Protein AF-0000000082580435 (afdb_homodimer)

Secondary structure (DSSP, 8-state):
-PEEEEEEEEEE-TTS-EEEEEEETTS-EEEEEE-HHHHHHHHHHHHHHHHHTTGGGG-------------/-PEEEEEEEEEE-TTS-EEEEEEETTS-EEEEEE-HHHHHHHHHHHHHHHHHTTGGGG-------------

Solvent-accessible surface area (backbone atoms only — not comparable to full-atom values): 8337 Å² total; per-residue (Å²): 132,68,39,44,54,63,44,78,48,64,44,80,39,96,85,72,33,29,37,35,36,40,22,29,72,85,70,52,72,43,40,29,34,34,42,68,69,50,51,51,50,50,43,51,44,50,49,38,52,74,72,20,84,60,55,84,70,61,77,56,78,75,64,75,72,73,70,73,75,75,130,130,67,38,44,55,63,44,78,47,62,43,79,38,94,84,71,32,30,38,37,36,39,23,29,75,84,68,51,74,43,42,30,35,34,42,68,70,52,50,51,50,49,42,52,44,52,49,39,54,75,71,20,82,59,54,80,69,60,75,54,78,74,63,76,72,73,72,76,73,76,130

Radius of gyration: 20.35 Å; Cα contacts (8 Å, |Δi|>4): 204; chains: 2; bounding box: 32×67×76 Å

Structure (mmCIF, N/CA/C/O backbone):
data_AF-0000000082580435-model_v1
#
loop_
_entity.id
_entity.type
_entity.pdbx_description
1 polymer 'DUF1292 domain-containing protein'
#
loop_
_atom_site.group_PDB
_atom_site.id
_atom_site.type_symbol
_atom_site.label_atom_id
_atom_site.label_alt_id
_atom_site.label_comp_id
_atom_site.label_asym_id
_atom_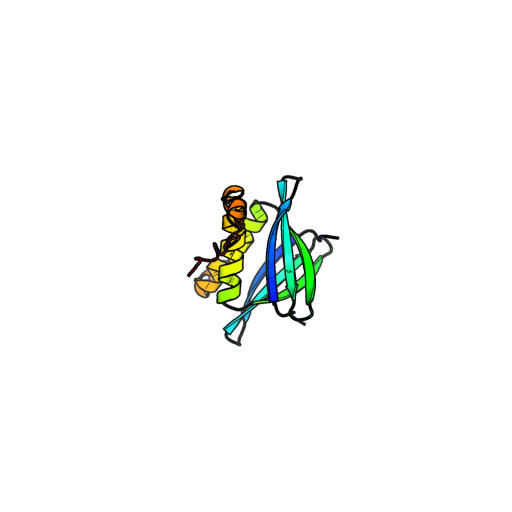site.label_entity_id
_atom_site.label_seq_id
_atom_site.pdbx_PDB_ins_code
_atom_site.Cartn_x
_atom_site.Cartn_y
_atom_site.Cartn_z
_atom_site.occupancy
_atom_site.B_iso_or_equiv
_atom_site.auth_seq_id
_atom_site.auth_comp_id
_atom_site.auth_asym_id
_atom_site.auth_atom_id
_atom_site.pdbx_PDB_model_num
ATOM 1 N N . MET A 1 1 ? -16.656 7.355 4.379 1 80.19 1 MET A N 1
ATOM 2 C CA . MET A 1 1 ? -15.828 7.465 5.578 1 80.19 1 MET A CA 1
ATOM 3 C C . MET A 1 1 ? -14.625 6.527 5.496 1 80.19 1 MET A C 1
ATOM 5 O O . MET A 1 1 ? -14.703 5.465 4.871 1 80.19 1 MET A O 1
ATOM 9 N N . ALA A 1 2 ? -13.359 6.914 5.895 1 90.44 2 ALA A N 1
ATOM 10 C CA . ALA A 1 2 ? -12.141 6.109 5.828 1 90.44 2 ALA A CA 1
ATOM 11 C C . ALA A 1 2 ? -12.172 4.98 6.855 1 90.44 2 ALA A C 1
ATOM 13 O O . ALA A 1 2 ? -12.648 5.168 7.98 1 90.44 2 ALA A O 1
ATOM 14 N N . ARG A 1 3 ? -11.867 3.834 6.398 1 94.31 3 ARG A N 1
ATOM 15 C CA . ARG A 1 3 ? -11.719 2.701 7.305 1 94.31 3 ARG A CA 1
ATOM 16 C C . ARG A 1 3 ? -10.32 2.668 7.914 1 94.31 3 ARG A C 1
ATOM 18 O O . ARG A 1 3 ? -9.359 3.145 7.305 1 94.31 3 ARG A O 1
ATOM 25 N N . THR A 1 4 ? -10.281 2.111 9.141 1 96.06 4 THR A N 1
ATOM 26 C CA . THR A 1 4 ? -8.984 1.989 9.797 1 96.06 4 THR A CA 1
ATOM 27 C C . THR A 1 4 ? -8.273 0.712 9.359 1 96.06 4 THR A C 1
ATOM 29 O O . THR A 1 4 ? -8.836 -0.383 9.461 1 96.06 4 THR A O 1
ATOM 32 N N . LEU A 1 5 ? -7.117 0.902 8.766 1 96.44 5 LEU A N 1
ATOM 33 C CA . LEU A 1 5 ? -6.34 -0.264 8.359 1 96.44 5 LEU A CA 1
ATOM 34 C C . LEU A 1 5 ? -5.824 -1.021 9.578 1 96.44 5 LEU A C 1
ATOM 36 O O . LEU A 1 5 ? -5.023 -0.492 10.352 1 96.44 5 LEU A O 1
ATOM 40 N N . ALA A 1 6 ? -6.312 -2.129 9.82 1 95.31 6 ALA A N 1
ATOM 41 C CA . ALA A 1 6 ? -5.891 -2.951 10.953 1 95.31 6 ALA A CA 1
ATOM 42 C C . ALA A 1 6 ? -4.703 -3.834 10.578 1 95.31 6 ALA A C 1
ATOM 44 O O . ALA A 1 6 ? -3.732 -3.93 11.328 1 95.31 6 ALA A O 1
ATOM 45 N N . GLN A 1 7 ? -4.863 -4.484 9.406 1 95.5 7 GLN A N 1
ATOM 46 C CA . GLN A 1 7 ? -3.822 -5.391 8.93 1 95.5 7 GLN A CA 1
ATOM 47 C C . GLN A 1 7 ? -3.666 -5.297 7.41 1 95.5 7 GLN A C 1
ATOM 49 O O . GLN A 1 7 ? -4.641 -5.059 6.695 1 95.5 7 GLN A O 1
ATOM 54 N N . PHE A 1 8 ? -2.451 -5.445 6.926 1 95.5 8 PHE A N 1
ATOM 55 C CA . PHE A 1 8 ? -2.15 -5.465 5.5 1 95.5 8 PHE A CA 1
ATOM 56 C C . PHE A 1 8 ? -1.302 -6.68 5.145 1 95.5 8 PHE A C 1
ATOM 58 O O . PHE A 1 8 ? -0.362 -7.023 5.867 1 95.5 8 PHE A O 1
ATOM 65 N N . SER A 1 9 ? -1.629 -7.371 4.133 1 95.25 9 SER A N 1
ATOM 66 C CA . SER A 1 9 ? -0.841 -8.461 3.564 1 95.25 9 SER A CA 1
ATOM 67 C C . SER A 1 9 ? -0.899 -8.453 2.041 1 95.25 9 SER A C 1
ATOM 69 O O . SER A 1 9 ? -1.821 -7.879 1.453 1 95.25 9 SER A O 1
ATOM 71 N N . ILE A 1 10 ? 0.175 -8.977 1.486 1 96.5 10 ILE A N 1
ATOM 72 C CA . ILE A 1 10 ? 0.245 -9.031 0.03 1 96.5 10 ILE A CA 1
ATOM 73 C C . ILE A 1 10 ? 0.796 -10.391 -0.405 1 96.5 10 ILE A C 1
ATOM 75 O O . ILE A 1 10 ? 1.717 -10.922 0.219 1 96.5 10 ILE A O 1
ATOM 79 N N . THR A 1 11 ? 0.143 -10.961 -1.377 1 94.5 11 THR A N 1
ATOM 80 C CA . THR A 1 11 ? 0.58 -12.242 -1.922 1 94.5 11 THR A CA 1
ATOM 81 C C . THR A 1 11 ? 0.638 -12.188 -3.445 1 94.5 11 THR A C 1
ATOM 83 O O . THR A 1 11 ? -0.212 -11.562 -4.082 1 94.5 11 THR A O 1
ATOM 86 N N . PRO A 1 12 ? 1.715 -12.805 -3.961 1 92.88 12 PRO A N 1
ATOM 87 C CA . PRO A 1 12 ? 1.773 -12.883 -5.422 1 92.88 12 PRO A CA 1
ATOM 88 C C . PRO A 1 12 ? 0.662 -13.742 -6.016 1 92.88 12 PRO A C 1
ATOM 90 O O . PRO A 1 12 ? 0.322 -14.789 -5.453 1 92.88 12 PRO A O 1
ATOM 93 N N . ASP A 1 13 ? 0.118 -13.25 -7.008 1 88.88 13 ASP A N 1
ATOM 94 C CA . ASP A 1 13 ? -0.917 -14.023 -7.691 1 88.88 13 ASP A CA 1
ATOM 95 C C . ASP A 1 13 ? -0.314 -14.906 -8.781 1 88.88 13 ASP A C 1
ATOM 97 O O . ASP A 1 13 ? 0.808 -14.664 -9.234 1 88.88 13 ASP A O 1
ATOM 101 N N . SER A 1 14 ? -1.119 -15.883 -9.195 1 85.44 14 SER A N 1
ATOM 102 C CA . SER A 1 14 ? -0.663 -16.844 -10.188 1 85.44 14 SER A CA 1
ATOM 103 C C . SER A 1 14 ? -0.58 -16.219 -11.57 1 85.44 14 SER A C 1
ATOM 105 O O . SER A 1 14 ? 0.061 -16.781 -12.469 1 85.44 14 SER A O 1
ATOM 107 N N . AS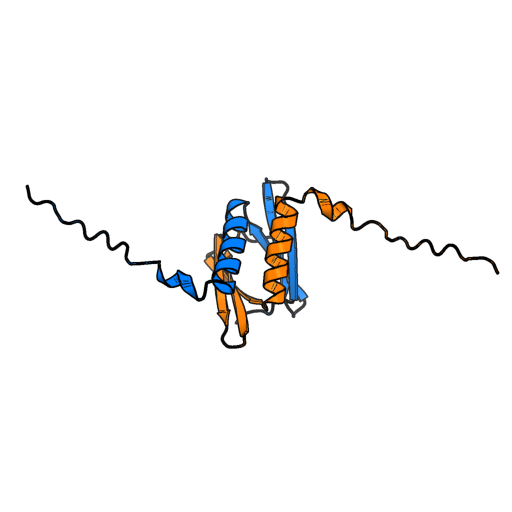P A 1 15 ? -1.146 -15.18 -11.773 1 88.75 15 ASP A N 1
ATOM 108 C CA . ASP A 1 15 ? -1.23 -14.531 -13.078 1 88.75 15 ASP A CA 1
ATOM 109 C C . ASP A 1 15 ? -0.12 -13.492 -13.25 1 88.75 15 ASP A C 1
ATOM 111 O O . ASP A 1 15 ? -0.012 -12.859 -14.297 1 88.75 15 ASP A O 1
ATOM 115 N N . GLY A 1 16 ? 0.842 -13.406 -12.312 1 89.38 16 GLY A N 1
ATOM 116 C CA . GLY A 1 16 ? 1.904 -12.414 -12.367 1 89.38 16 GLY A CA 1
ATOM 117 C C . GLY A 1 16 ? 1.532 -11.109 -11.695 1 89.38 16 GLY A C 1
ATOM 118 O O . GLY A 1 16 ? 2.242 -10.109 -11.828 1 89.38 16 GLY A O 1
ATOM 119 N N . ASP A 1 17 ? 0.377 -11.133 -11.148 1 94.56 17 ASP A N 1
ATOM 120 C CA . ASP A 1 17 ? -0.089 -9.984 -10.375 1 94.56 17 ASP A CA 1
ATOM 121 C C . ASP A 1 17 ? 0.062 -10.242 -8.875 1 94.56 17 ASP A C 1
ATOM 123 O O . ASP A 1 17 ? 0.613 -11.266 -8.469 1 94.56 17 ASP A O 1
ATOM 127 N N . TYR A 1 18 ? -0.298 -9.234 -8.102 1 95.19 18 TYR A N 1
ATOM 128 C CA . TYR A 1 18 ? -0.226 -9.336 -6.652 1 95.19 18 TYR A CA 1
ATOM 129 C C . TYR A 1 18 ? -1.575 -9.016 -6.016 1 95.19 18 TYR A C 1
ATOM 131 O O . TYR A 1 18 ? -2.289 -8.125 -6.473 1 95.19 18 TYR A O 1
ATOM 139 N N . THR A 1 19 ? -1.941 -9.797 -5.074 1 96.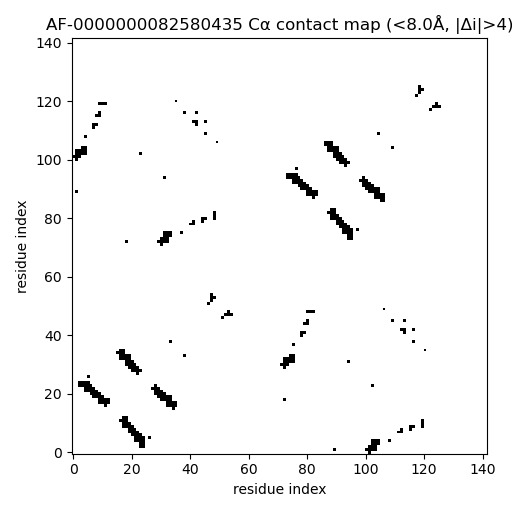44 19 THR A N 1
ATOM 140 C CA . THR A 1 19 ? -3.182 -9.578 -4.34 1 96.44 19 THR A CA 1
ATOM 141 C C . THR A 1 19 ? -2.904 -8.906 -2.996 1 96.44 19 THR A C 1
ATOM 143 O O . THR A 1 19 ? -2.223 -9.477 -2.143 1 96.44 19 THR A O 1
ATOM 146 N N . LEU A 1 20 ? -3.412 -7.699 -2.854 1 97.12 20 LEU A N 1
ATOM 147 C CA . LEU A 1 20 ? -3.295 -6.969 -1.598 1 97.12 20 LEU A CA 1
ATOM 148 C C . LEU A 1 20 ? -4.465 -7.285 -0.674 1 97.12 20 LEU A C 1
ATOM 150 O O . LEU A 1 20 ? -5.625 -7.199 -1.084 1 97.12 20 LEU A O 1
ATOM 154 N N . HIS A 1 21 ? -4.203 -7.648 0.524 1 97 21 HIS A N 1
ATOM 155 C CA . HIS A 1 21 ? -5.207 -7.902 1.548 1 97 21 HIS A CA 1
ATOM 156 C C . HIS A 1 21 ? -5.191 -6.816 2.619 1 97 21 HIS A C 1
ATOM 158 O O . HIS A 1 21 ? -4.23 -6.715 3.387 1 97 21 HIS A O 1
ATOM 164 N N . LEU A 1 22 ? -6.199 -6.07 2.572 1 96.81 22 LEU A N 1
ATOM 165 C CA . LEU A 1 22 ? -6.344 -5.031 3.584 1 96.81 22 LEU A CA 1
ATOM 166 C C . LEU A 1 22 ? -7.461 -5.375 4.562 1 96.81 22 LEU A C 1
ATOM 168 O O . LEU A 1 22 ? -8.602 -5.602 4.156 1 96.81 22 LEU A O 1
ATOM 172 N N . GLU A 1 23 ? -7.094 -5.504 5.797 1 96.75 23 GLU A N 1
ATOM 173 C CA . GLU A 1 23 ? -8.102 -5.746 6.824 1 96.75 23 GLU A CA 1
ATOM 174 C C . GLU A 1 23 ? -8.367 -4.484 7.645 1 96.75 23 GLU A C 1
ATOM 176 O O . GLU A 1 23 ? -7.43 -3.82 8.086 1 96.75 23 GLU A O 1
ATOM 181 N N . ASP A 1 24 ? -9.625 -4.176 7.812 1 96.31 24 ASP A N 1
ATOM 182 C CA . ASP A 1 24 ? -9.984 -3.004 8.602 1 96.31 24 ASP A CA 1
ATOM 183 C C . ASP A 1 24 ? -10.195 -3.371 10.07 1 96.31 24 ASP A C 1
ATOM 185 O O . ASP A 1 24 ? -10.164 -4.551 10.43 1 96.31 24 ASP A O 1
ATOM 189 N N . ASP A 1 25 ? -10.383 -2.336 10.867 1 94.44 25 ASP A N 1
ATOM 190 C CA . ASP A 1 25 ? -10.523 -2.527 12.305 1 94.44 25 ASP A CA 1
ATOM 191 C C . ASP A 1 25 ? -11.82 -3.26 12.641 1 94.44 25 ASP A C 1
ATOM 193 O O . ASP A 1 25 ? -11.969 -3.791 13.742 1 94.44 25 ASP A O 1
ATOM 197 N N . ASP A 1 26 ? -12.758 -3.404 11.578 1 94.88 26 ASP A N 1
ATOM 198 C CA . ASP A 1 26 ? -14.023 -4.113 11.75 1 94.88 26 ASP A CA 1
ATOM 199 C C . ASP A 1 26 ? -13.859 -5.605 11.469 1 94.88 26 ASP A C 1
ATOM 201 O O . ASP A 1 26 ? -14.727 -6.406 11.812 1 94.88 26 ASP A O 1
ATOM 205 N N . GLY A 1 27 ? -12.727 -5.969 11.008 1 94.44 27 GLY A N 1
ATOM 206 C CA . GLY A 1 27 ? -12.438 -7.355 10.672 1 94.44 27 GLY A CA 1
ATOM 207 C C . GLY A 1 27 ? -12.812 -7.715 9.25 1 94.44 27 GLY A C 1
ATOM 208 O O . GLY A 1 27 ? -12.898 -8.898 8.906 1 94.44 27 GLY A O 1
ATOM 209 N N . GLU A 1 28 ? -13.219 -6.707 8.562 1 94.81 28 GLU A N 1
ATOM 210 C CA . GLU A 1 28 ? -13.523 -6.93 7.148 1 94.81 28 GLU A CA 1
ATOM 211 C C . GLU A 1 28 ? -12.258 -6.938 6.305 1 94.81 28 GLU A C 1
ATOM 213 O O . GLU A 1 28 ? -11.391 -6.074 6.469 1 94.81 28 GLU A O 1
ATOM 218 N N . THR A 1 29 ? -12.016 -7.918 5.551 1 95.94 29 THR A N 1
ATOM 219 C CA . THR A 1 29 ? -10.836 -8.062 4.703 1 95.94 29 THR A CA 1
ATOM 220 C C . THR A 1 29 ? -11.164 -7.707 3.256 1 95.94 29 THR A C 1
ATOM 222 O O . THR A 1 29 ? -12.086 -8.273 2.666 1 95.94 29 THR A O 1
ATOM 225 N N . LEU A 1 30 ? -10.422 -6.738 2.74 1 94.88 30 LEU A N 1
ATOM 226 C CA . LEU A 1 30 ? -10.57 -6.336 1.346 1 94.88 30 LEU A CA 1
ATOM 227 C C . LEU A 1 30 ? -9.391 -6.812 0.511 1 94.88 30 LEU A C 1
ATOM 229 O O . LEU A 1 30 ? -8.242 -6.758 0.963 1 94.88 30 LEU A O 1
ATOM 233 N N . GLU A 1 31 ? -9.711 -7.25 -0.642 1 96.62 31 GLU A N 1
ATOM 234 C CA . GLU A 1 31 ? -8.672 -7.754 -1.538 1 96.62 31 GLU A CA 1
ATOM 235 C C . GLU A 1 31 ? -8.586 -6.914 -2.811 1 96.62 31 GLU A C 1
ATOM 237 O O . GLU A 1 31 ? -9.609 -6.613 -3.432 1 96.62 31 GLU A O 1
ATOM 242 N N . PHE A 1 32 ? -7.383 -6.52 -3.17 1 96 32 PHE A N 1
ATOM 243 C CA . PHE A 1 32 ? -7.121 -5.762 -4.391 1 96 32 PHE A CA 1
ATOM 244 C C . PHE A 1 32 ? -6.039 -6.434 -5.223 1 96 32 PHE A C 1
ATOM 246 O O . PHE A 1 32 ? -5.051 -6.934 -4.676 1 96 32 PHE A O 1
ATOM 253 N N . THR A 1 33 ? -6.277 -6.527 -6.445 1 97.06 33 THR A N 1
ATOM 254 C CA . THR A 1 33 ? -5.25 -7.023 -7.355 1 97.06 33 THR A CA 1
ATOM 255 C C . THR A 1 33 ? -4.438 -5.867 -7.934 1 97.06 33 THR A C 1
ATOM 257 O O . THR A 1 33 ? -5 -4.875 -8.398 1 97.06 33 THR A O 1
ATOM 260 N N . ALA A 1 34 ? -3.189 -5.973 -7.832 1 95.75 34 ALA A N 1
ATOM 261 C CA . ALA A 1 34 ? -2.279 -4.949 -8.336 1 95.75 34 ALA A CA 1
ATOM 262 C C . ALA A 1 34 ? -1.135 -5.578 -9.133 1 95.75 34 ALA A C 1
ATOM 264 O O . ALA A 1 34 ? -0.708 -6.695 -8.828 1 95.75 34 ALA A O 1
ATOM 265 N N . SER A 1 35 ? -0.688 -4.91 -10.125 1 94.69 35 SER A N 1
ATOM 266 C CA . SER A 1 35 ? 0.465 -5.363 -10.898 1 94.69 35 SER A CA 1
ATOM 267 C C . SER A 1 35 ? 1.771 -4.895 -10.266 1 94.69 35 SER A C 1
ATOM 269 O O . SER A 1 35 ? 1.761 -4.086 -9.336 1 94.69 35 SER A O 1
ATOM 271 N N . PHE A 1 36 ? 2.891 -5.387 -10.836 1 93.06 36 PHE A N 1
ATOM 272 C CA . PHE A 1 36 ? 4.215 -5.027 -10.344 1 93.06 36 PHE A CA 1
ATOM 273 C C . PHE A 1 36 ? 4.422 -3.518 -10.398 1 93.06 36 PHE A C 1
ATOM 275 O O . PHE A 1 36 ? 4.945 -2.922 -9.453 1 93.06 36 PHE A O 1
ATOM 282 N N . GLU A 1 37 ? 3.947 -2.941 -11.492 1 93.81 37 GLU A N 1
ATOM 283 C CA . GLU A 1 37 ? 4.094 -1.501 -11.68 1 93.81 37 GLU A CA 1
ATOM 284 C C . GLU A 1 37 ? 3.285 -0.725 -10.648 1 93.81 37 GLU A C 1
ATOM 286 O O . GLU A 1 37 ? 3.725 0.319 -10.156 1 93.81 37 GLU A O 1
ATOM 291 N N . GLN A 1 38 ? 2.09 -1.321 -10.336 1 95.81 38 GLN A N 1
ATOM 292 C CA . GLN A 1 38 ? 1.214 -0.665 -9.367 1 95.81 38 GLN A CA 1
ATOM 293 C C . GLN A 1 38 ? 1.814 -0.705 -7.969 1 95.81 38 GLN A C 1
ATOM 295 O O . GLN A 1 38 ? 1.692 0.257 -7.207 1 95.81 38 GLN A O 1
ATOM 300 N N . LEU A 1 39 ? 2.453 -1.766 -7.609 1 95.75 39 LEU A N 1
ATOM 301 C CA . LEU A 1 39 ? 3.133 -1.899 -6.324 1 95.75 39 LEU A CA 1
ATOM 302 C C . LEU A 1 39 ? 4.23 -0.849 -6.18 1 95.75 39 LEU A C 1
ATOM 304 O O . LEU A 1 39 ? 4.367 -0.233 -5.117 1 95.75 39 LEU A O 1
ATOM 308 N N . ASP A 1 40 ? 4.977 -0.683 -7.289 1 94.06 40 ASP A N 1
ATOM 309 C CA . ASP A 1 40 ? 6.02 0.339 -7.32 1 94.06 40 ASP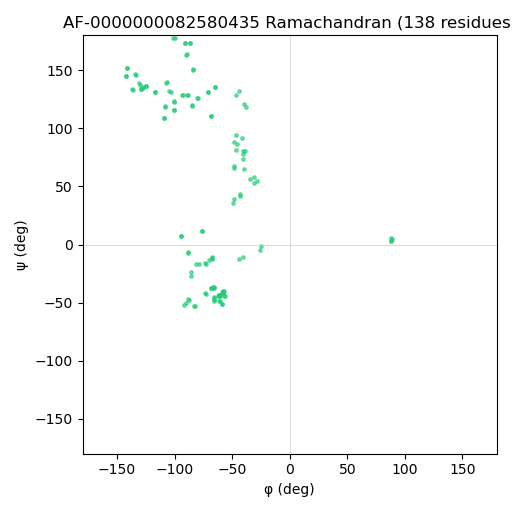 A CA 1
ATOM 310 C C . ASP A 1 40 ? 5.438 1.724 -7.039 1 94.06 40 ASP A C 1
ATOM 312 O O . ASP A 1 40 ? 6.023 2.508 -6.289 1 94.06 40 ASP A O 1
ATOM 316 N N . LEU A 1 41 ? 4.27 1.975 -7.602 1 92.75 41 LEU A N 1
ATOM 317 C CA . LEU A 1 41 ? 3.592 3.254 -7.434 1 92.75 41 LEU A CA 1
ATOM 318 C C . LEU A 1 41 ? 3.156 3.451 -5.984 1 92.75 41 LEU A C 1
ATOM 320 O O . LEU A 1 41 ? 3.242 4.559 -5.449 1 92.75 41 LEU A O 1
ATOM 324 N N . ILE A 1 42 ? 2.727 2.377 -5.332 1 95.94 42 ILE A N 1
ATOM 325 C CA . ILE A 1 42 ? 2.297 2.438 -3.939 1 95.94 42 ILE A CA 1
ATOM 326 C C . ILE A 1 42 ? 3.486 2.783 -3.047 1 95.94 42 ILE A C 1
ATOM 328 O O . ILE A 1 42 ? 3.404 3.691 -2.215 1 95.94 42 ILE A O 1
ATOM 332 N N . VAL A 1 43 ? 4.559 2.115 -3.232 1 94.88 43 VAL A N 1
ATOM 333 C CA . VAL A 1 43 ? 5.773 2.342 -2.457 1 94.88 43 VAL A CA 1
ATOM 334 C C . VAL A 1 43 ? 6.234 3.787 -2.631 1 94.88 43 VAL A C 1
ATOM 336 O O . VAL A 1 43 ? 6.535 4.473 -1.651 1 94.88 43 VAL A O 1
ATOM 339 N N . GLU A 1 44 ? 6.332 4.191 -3.91 1 93.94 44 GLU A N 1
ATOM 340 C CA . GLU A 1 44 ? 6.762 5.555 -4.211 1 93.94 44 GLU A CA 1
ATOM 341 C C . GLU A 1 44 ? 5.852 6.582 -3.543 1 93.94 44 GLU A C 1
ATOM 343 O O . GLU A 1 44 ? 6.332 7.543 -2.939 1 93.94 44 GLU A O 1
ATOM 348 N N . ALA A 1 45 ? 4.527 6.375 -3.617 1 93.19 45 ALA A N 1
ATOM 349 C CA . ALA A 1 45 ? 3.545 7.289 -3.041 1 93.19 45 ALA A CA 1
ATOM 350 C C . ALA A 1 45 ? 3.723 7.402 -1.529 1 93.19 45 ALA A C 1
ATOM 352 O O . ALA A 1 45 ? 3.664 8.5 -0.972 1 93.19 45 ALA A O 1
ATOM 353 N N . ILE A 1 46 ? 3.93 6.262 -0.878 1 94.94 46 ILE A N 1
ATOM 354 C CA . ILE A 1 46 ? 4.105 6.23 0.57 1 94.94 46 ILE A CA 1
ATOM 355 C C . ILE A 1 46 ? 5.398 6.949 0.949 1 94.94 46 ILE A C 1
ATOM 357 O O . ILE A 1 46 ? 5.41 7.773 1.868 1 94.94 46 ILE A O 1
ATOM 361 N N . GLU A 1 47 ? 6.434 6.672 0.254 1 92.75 47 GLU A N 1
ATOM 362 C CA . GLU A 1 47 ? 7.727 7.289 0.52 1 92.75 47 GLU A CA 1
ATOM 363 C C . GLU A 1 47 ? 7.664 8.805 0.333 1 92.75 47 GLU A C 1
ATOM 365 O O . GLU A 1 47 ? 8.258 9.555 1.107 1 92.75 47 GLU A O 1
ATOM 370 N N . ASP A 1 48 ? 7.016 9.219 -0.768 1 91.38 48 ASP A N 1
ATOM 371 C CA . ASP A 1 48 ? 6.871 10.641 -1.058 1 91.38 48 ASP A CA 1
ATOM 372 C C . ASP A 1 48 ? 6.164 11.367 0.083 1 91.38 48 ASP A C 1
ATOM 374 O O . ASP A 1 48 ? 6.547 12.477 0.451 1 91.38 48 ASP A O 1
ATOM 378 N N . VAL A 1 49 ? 5.184 10.766 0.584 1 88.62 49 VAL A N 1
ATOM 379 C CA . VAL A 1 49 ? 4.379 11.383 1.632 1 88.62 49 VAL A CA 1
ATOM 380 C C . VAL A 1 49 ? 5.16 11.398 2.943 1 88.62 49 VAL A C 1
ATOM 382 O O . VAL A 1 49 ? 5.047 12.344 3.73 1 88.62 49 VAL A O 1
ATOM 385 N N . ILE A 1 50 ? 5.816 10.273 3.207 1 84.56 50 ILE A N 1
ATOM 386 C CA . ILE A 1 50 ? 6.621 10.188 4.422 1 84.56 50 ILE A CA 1
ATOM 387 C C . ILE A 1 50 ? 7.723 11.25 4.387 1 84.56 50 ILE A C 1
ATOM 389 O O . ILE A 1 50 ? 8.016 11.883 5.406 1 84.56 50 ILE A O 1
ATOM 393 N N . GLU A 1 51 ? 8.398 11.242 3.189 1 77.88 51 GLU A N 1
ATOM 394 C CA . GLU A 1 51 ? 9.492 12.195 3.025 1 77.88 51 GLU A CA 1
ATOM 395 C C . GLU A 1 51 ? 8.969 13.57 2.621 1 77.88 51 GLU A C 1
ATOM 397 O O . GLU A 1 51 ? 9.633 14.586 2.846 1 77.88 51 GLU A O 1
ATOM 402 N N . GLY A 1 52 ? 8.125 13.336 1.439 1 67.69 52 GLY A N 1
ATOM 403 C CA . GLY A 1 52 ? 7.75 14.484 0.636 1 67.69 52 GLY A CA 1
ATOM 404 C C . GLY A 1 52 ? 6.648 15.32 1.266 1 67.69 52 GLY A C 1
ATOM 405 O O . GLY A 1 52 ? 6.156 16.266 0.655 1 67.69 52 GLY A O 1
ATOM 406 N N . ASP A 1 53 ? 6.168 15.312 2.35 1 55.78 53 ASP A N 1
ATOM 407 C CA . ASP A 1 53 ? 5.398 16.547 2.354 1 55.78 53 ASP A CA 1
ATOM 408 C C . ASP A 1 53 ? 5.973 17.562 1.361 1 55.78 53 ASP A C 1
ATOM 410 O O . ASP A 1 53 ? 5.363 18.594 1.1 1 55.78 53 ASP A O 1
ATOM 414 N N . GLU A 1 54 ? 7.133 17.109 0.681 1 47.22 54 GLU A N 1
ATOM 415 C CA . GLU A 1 54 ? 7.723 18.219 -0.066 1 47.22 54 GLU A CA 1
ATOM 416 C C . GLU A 1 54 ? 7.184 18.266 -1.493 1 47.22 54 GLU A C 1
ATOM 418 O O . GLU A 1 54 ? 6.984 19.344 -2.047 1 47.22 54 GLU A O 1
ATOM 423 N N . GLU A 1 55 ? 7.227 17.078 -2.338 1 48.81 55 GLU A N 1
ATOM 424 C CA . GLU A 1 55 ? 7.254 17.281 -3.781 1 48.81 55 GLU A CA 1
ATOM 425 C C . GLU A 1 55 ? 5.844 17.422 -4.348 1 48.81 55 GLU A C 1
ATOM 427 O O . GLU A 1 55 ? 5.668 17.609 -5.551 1 48.81 55 GLU A O 1
ATOM 432 N N . ASP A 1 56 ? 4.773 16.984 -3.836 1 45.91 56 ASP A N 1
ATOM 433 C CA . ASP A 1 56 ? 3.58 17.203 -4.648 1 45.91 56 ASP A CA 1
ATOM 434 C C . ASP A 1 56 ? 3.602 18.594 -5.289 1 45.91 56 ASP A C 1
ATOM 436 O O . ASP A 1 56 ? 2.701 18.938 -6.055 1 45.91 56 ASP A O 1
ATOM 440 N N . ALA A 1 57 ? 4.555 19.484 -4.867 1 36.78 57 ALA A N 1
ATOM 441 C CA . ALA A 1 57 ? 4.457 20.797 -5.504 1 36.78 57 ALA A CA 1
ATOM 442 C C . ALA A 1 57 ? 4.863 20.719 -6.973 1 36.78 57 ALA A C 1
ATOM 444 O O . ALA A 1 57 ? 4.918 21.75 -7.66 1 36.78 57 ALA A O 1
ATOM 445 N N . LEU A 1 58 ? 5.516 19.531 -7.332 1 37.84 58 LEU A N 1
ATOM 446 C CA . LEU A 1 58 ? 6.062 19.75 -8.664 1 37.84 58 LEU A CA 1
ATOM 447 C C . LEU A 1 58 ? 4.992 19.547 -9.734 1 37.84 58 LEU A C 1
ATOM 449 O O . LEU A 1 58 ? 5.309 19.391 -10.914 1 37.84 58 LEU A O 1
ATOM 453 N N . ALA A 1 59 ? 3.91 18.922 -9.414 1 41.03 59 ALA A N 1
ATOM 454 C CA . ALA A 1 59 ? 3.018 18.828 -10.57 1 41.03 59 ALA A CA 1
ATOM 455 C C . ALA A 1 59 ? 2.855 20.188 -11.25 1 41.03 59 ALA A C 1
ATOM 457 O O . ALA A 1 59 ? 2.02 20.984 -10.852 1 41.03 59 ALA A O 1
ATOM 458 N N . GLY A 1 60 ? 3.902 20.906 -11.328 1 35.94 60 GLY A N 1
ATOM 459 C CA . GLY A 1 60 ? 3.828 22.141 -12.086 1 35.94 60 GLY A CA 1
ATOM 460 C C . GLY A 1 60 ? 3.164 21.969 -13.445 1 35.94 60 GLY A C 1
ATOM 461 O O . GLY A 1 60 ? 3.146 20.875 -14 1 35.94 60 GLY A O 1
ATOM 462 N N . ASP A 1 61 ? 2.189 22.812 -13.688 1 38.72 61 ASP A N 1
ATOM 463 C CA . ASP A 1 61 ? 1.484 23.234 -14.898 1 38.72 61 ASP A CA 1
ATOM 464 C C . ASP A 1 61 ? 2.389 23.125 -16.125 1 38.72 61 ASP A C 1
ATOM 466 O O . ASP A 1 61 ? 3.35 23.891 -16.2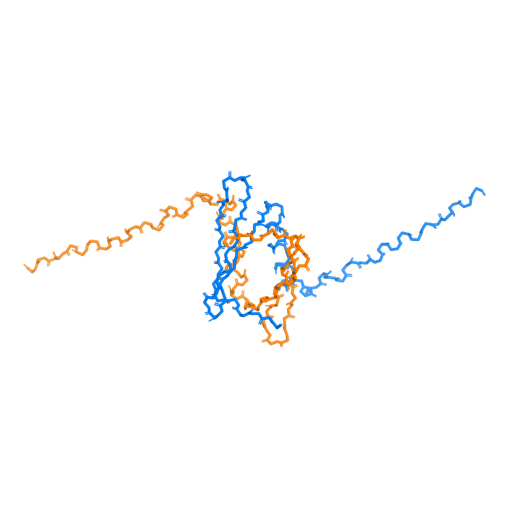66 1 38.72 61 ASP A O 1
ATOM 470 N N . ASP A 1 62 ? 2.938 21.859 -16.281 1 42.41 62 ASP A N 1
ATOM 471 C CA . ASP A 1 62 ? 3.488 21.891 -17.641 1 42.41 62 ASP A CA 1
ATOM 472 C C . ASP A 1 62 ? 2.516 22.562 -18.609 1 42.41 62 ASP A C 1
ATOM 474 O O . ASP A 1 62 ? 1.54 21.938 -19.047 1 42.41 62 ASP A O 1
ATOM 478 N N . ASP A 1 63 ? 1.874 23.734 -18.203 1 38.56 63 ASP A N 1
ATOM 479 C CA . ASP A 1 63 ? 1.242 24.469 -19.297 1 38.56 63 ASP A CA 1
ATOM 480 C C . ASP A 1 63 ? 2.203 24.641 -20.469 1 38.56 63 ASP A C 1
ATOM 482 O O . ASP A 1 63 ? 3.215 25.344 -20.344 1 38.56 63 ASP A O 1
ATOM 486 N N . ASP A 1 64 ? 2.553 23.547 -21.094 1 43.59 64 ASP A N 1
ATOM 487 C CA . ASP A 1 64 ? 3.096 23.703 -22.438 1 43.59 64 ASP A CA 1
ATOM 488 C C . ASP A 1 64 ? 2.424 24.875 -23.172 1 43.59 64 ASP A C 1
ATOM 490 O O . ASP A 1 64 ? 1.266 24.766 -23.578 1 43.59 64 ASP A O 1
ATOM 494 N N . ASP A 1 65 ? 2.459 26.172 -22.562 1 39.66 65 ASP A N 1
ATOM 495 C CA . ASP A 1 65 ? 2.09 27.266 -23.453 1 39.66 65 ASP A CA 1
ATOM 496 C C . ASP A 1 65 ? 2.834 27.172 -24.781 1 39.66 65 ASP A C 1
ATOM 498 O O . ASP A 1 65 ? 4.066 27.172 -24.812 1 39.66 65 ASP A O 1
ATOM 502 N N . ALA A 1 66 ? 2.395 26.5 -25.797 1 43.56 66 ALA A N 1
ATOM 503 C CA . ALA A 1 66 ? 2.705 26.422 -27.219 1 43.56 66 ALA A CA 1
ATOM 504 C C . ALA A 1 66 ? 2.963 27.797 -27.812 1 43.56 66 ALA A C 1
ATOM 506 O O . ALA A 1 66 ? 2.09 28.672 -27.781 1 43.56 66 ALA A O 1
ATOM 507 N N . GLU A 1 67 ? 4.098 28.406 -27.531 1 47.56 67 GLU A N 1
ATOM 508 C CA . GLU A 1 67 ? 4.43 29.562 -28.344 1 47.56 67 GLU A CA 1
ATOM 509 C C . GLU A 1 67 ? 4.203 29.281 -29.828 1 47.56 67 GLU A C 1
ATOM 511 O O . GLU A 1 67 ? 4.703 28.297 -30.359 1 47.56 67 GLU A O 1
ATOM 516 N N . PRO A 1 68 ? 2.977 29.484 -30.297 1 49.28 68 PRO A N 1
ATOM 517 C CA . PRO A 1 68 ? 2.779 29.469 -31.734 1 49.28 68 PRO A CA 1
ATOM 518 C C . PRO A 1 68 ? 3.914 30.141 -32.5 1 49.28 68 PRO A C 1
ATOM 520 O O . PRO A 1 68 ? 4.379 31.219 -32.094 1 49.28 68 PRO A O 1
ATOM 523 N N . GLU A 1 69 ? 5.004 29.422 -32.688 1 48.44 69 GLU A N 1
ATOM 524 C CA . GLU A 1 69 ? 6.012 29.953 -33.625 1 48.44 69 GLU A CA 1
ATOM 525 C C . GLU A 1 69 ? 5.363 30.562 -34.844 1 48.44 69 GLU A C 1
ATOM 527 O O . GLU A 1 69 ? 4.492 29.953 -35.469 1 48.44 69 GLU A O 1
ATOM 532 N N . ASP A 1 70 ? 4.855 31.797 -34.812 1 49.81 70 ASP A N 1
ATOM 533 C CA . ASP A 1 70 ? 4.559 32.469 -36.094 1 49.81 70 ASP A CA 1
ATOM 534 C C . ASP A 1 70 ? 5.637 32.188 -37.125 1 49.81 70 ASP A C 1
ATOM 536 O O . ASP A 1 70 ? 6.828 32.219 -36.812 1 49.81 70 ASP A O 1
ATOM 540 N N . ASP A 1 71 ? 5.262 31.578 -38.312 1 41.06 71 ASP A N 1
ATOM 541 C CA . ASP A 1 71 ? 6.004 31.766 -39.562 1 41.06 71 ASP A CA 1
ATOM 542 C C . ASP A 1 71 ? 6.297 33.25 -39.812 1 41.06 71 ASP A C 1
ATOM 544 O O . ASP A 1 71 ? 5.461 34.094 -39.531 1 41.06 71 ASP A O 1
ATOM 548 N N . MET B 1 1 ? -14.32 -11.625 -3.645 1 80.38 1 MET B N 1
ATOM 549 C CA . MET B 1 1 ? -13.594 -11.508 -4.906 1 80.38 1 MET B CA 1
ATOM 550 C C . MET B 1 1 ? -12.68 -10.289 -4.898 1 80.38 1 MET B C 1
ATOM 552 O O . MET B 1 1 ? -12.984 -9.281 -4.258 1 80.38 1 MET B O 1
ATOM 556 N N . ALA B 1 2 ? -11.375 -10.328 -5.375 1 90.62 2 ALA B N 1
ATOM 557 C CA . ALA B 1 2 ? -10.406 -9.234 -5.375 1 90.62 2 ALA B CA 1
ATOM 558 C C . ALA B 1 2 ? -10.789 -8.164 -6.395 1 90.62 2 ALA B C 1
ATOM 560 O O . ALA B 1 2 ? -11.25 -8.484 -7.492 1 90.62 2 ALA B O 1
ATOM 561 N N . ARG B 1 3 ? -10.781 -6.984 -5.949 1 94.38 3 ARG B N 1
ATOM 562 C CA . ARG B 1 3 ? -10.984 -5.863 -6.859 1 94.38 3 ARG B CA 1
ATOM 563 C C . ARG B 1 3 ? -9.672 -5.469 -7.535 1 94.38 3 ARG B C 1
ATOM 565 O O . ARG B 1 3 ? -8.594 -5.672 -6.977 1 94.38 3 ARG B O 1
ATOM 572 N N . THR B 1 4 ? -9.844 -4.938 -8.766 1 96.06 4 THR B N 1
ATOM 573 C CA . THR B 1 4 ? -8.648 -4.492 -9.484 1 96.06 4 THR B CA 1
ATOM 574 C C . THR B 1 4 ? -8.266 -3.076 -9.07 1 96.06 4 THR B C 1
ATOM 576 O O . THR B 1 4 ? -9.094 -2.16 -9.141 1 96.06 4 THR B O 1
ATOM 579 N N . LEU B 1 5 ? -7.074 -2.959 -8.539 1 96.38 5 LEU B N 1
ATOM 580 C CA . LEU B 1 5 ? -6.598 -1.632 -8.172 1 96.38 5 LEU B CA 1
ATOM 581 C C . LEU B 1 5 ? -6.352 -0.777 -9.406 1 96.38 5 LEU B C 1
ATOM 583 O O . LEU B 1 5 ? -5.48 -1.089 -10.219 1 96.38 5 LEU B O 1
ATOM 587 N N . ALA B 1 6 ? -7.117 0.186 -9.617 1 95.19 6 ALA B N 1
ATOM 588 C CA . ALA B 1 6 ? -6.977 1.08 -10.766 1 95.19 6 ALA B CA 1
ATOM 589 C C . ALA B 1 6 ? -6.039 2.24 -10.445 1 95.19 6 ALA B C 1
ATOM 591 O O . ALA B 1 6 ? -5.164 2.576 -11.242 1 95.19 6 ALA B O 1
ATOM 592 N N . GLN B 1 7 ? -6.293 2.832 -9.266 1 95.5 7 GLN B N 1
ATOM 593 C CA . GLN B 1 7 ? -5.5 3.977 -8.836 1 95.5 7 GLN B CA 1
ATOM 594 C C . GLN B 1 7 ? -5.242 3.936 -7.332 1 95.5 7 GLN B C 1
ATOM 596 O O . GLN B 1 7 ? -6.086 3.459 -6.57 1 95.5 7 GLN B O 1
ATOM 601 N N . PHE B 1 8 ? -4.078 4.395 -6.898 1 95.5 8 PHE B N 1
ATOM 602 C CA . PHE B 1 8 ? -3.719 4.504 -5.492 1 95.5 8 PHE B CA 1
ATOM 603 C C . PHE B 1 8 ? -3.191 5.898 -5.176 1 95.5 8 PHE B C 1
ATOM 605 O O . PHE B 1 8 ? -2.412 6.465 -5.945 1 95.5 8 PHE B O 1
ATOM 612 N N . SER B 1 9 ? -3.648 6.484 -4.129 1 95.25 9 SER B N 1
ATOM 613 C CA . SER B 1 9 ? -3.139 7.742 -3.598 1 95.25 9 SER B CA 1
ATOM 614 C C . SER B 1 9 ? -3.109 7.73 -2.074 1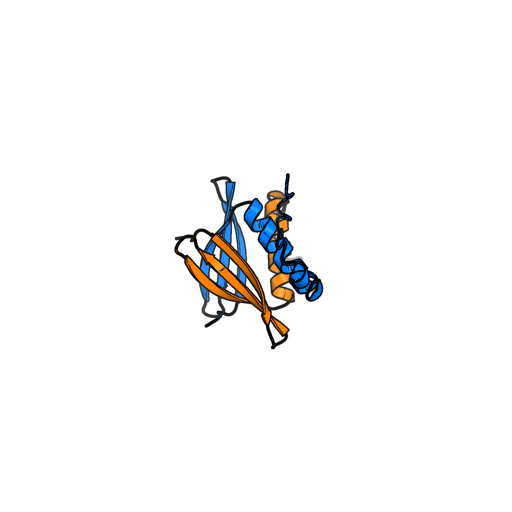 95.25 9 SER B C 1
ATOM 616 O O . SER B 1 9 ? -3.818 6.941 -1.441 1 95.25 9 SER B O 1
ATOM 618 N N . ILE B 1 10 ? -2.168 8.508 -1.569 1 96.5 10 ILE B N 1
ATOM 619 C CA . ILE B 1 10 ? -2.039 8.594 -0.119 1 96.5 10 ILE B CA 1
ATOM 620 C C . ILE B 1 10 ? -1.837 10.047 0.296 1 96.5 10 ILE B C 1
ATOM 622 O O . ILE B 1 10 ? -1.118 10.797 -0.371 1 96.5 10 ILE B O 1
ATOM 626 N N . THR B 1 11 ? -2.578 10.453 1.295 1 94.44 11 THR B N 1
ATOM 627 C CA . THR B 1 11 ? -2.459 11.805 1.827 1 94.44 11 THR B CA 1
ATOM 628 C C . THR B 1 11 ? -2.309 11.781 3.346 1 94.44 11 THR B C 1
ATOM 630 O O . THR B 1 11 ? -2.936 10.961 4.023 1 94.44 11 THR B O 1
ATOM 633 N N . PRO B 1 12 ? -1.379 12.641 3.809 1 93.19 12 PRO B N 1
ATOM 634 C CA . PRO B 1 12 ? -1.261 12.734 5.266 1 93.19 12 PRO B CA 1
ATOM 635 C C . PRO B 1 12 ? -2.521 13.297 5.926 1 93.19 12 PRO B C 1
ATOM 637 O O . PRO B 1 12 ? -3.143 14.219 5.395 1 93.19 12 PRO B O 1
ATOM 640 N N . ASP B 1 13 ? -2.879 12.68 6.934 1 88.88 13 ASP B N 1
ATOM 641 C CA . ASP B 1 13 ? -4.035 13.164 7.68 1 88.88 13 ASP B CA 1
ATOM 642 C C . ASP B 1 13 ? -3.615 14.172 8.75 1 88.88 13 ASP B C 1
ATOM 644 O O . ASP B 1 13 ? -2.443 14.227 9.133 1 88.88 13 ASP B O 1
ATOM 648 N N . SER B 1 14 ? -4.637 14.914 9.234 1 85.5 14 SER B N 1
ATOM 649 C CA . SER B 1 14 ? -4.387 15.961 10.211 1 85.5 14 SER B CA 1
ATOM 650 C C . SER B 1 14 ? -4.078 15.383 11.586 1 85.5 14 SER B C 1
ATOM 652 O O . SER B 1 14 ? -3.543 16.078 12.453 1 85.5 14 SER B O 1
ATOM 654 N N . ASP B 1 15 ? -4.348 14.234 11.805 1 88.69 15 ASP B N 1
ATOM 655 C CA . ASP B 1 15 ? -4.195 13.586 13.102 1 88.69 15 ASP B CA 1
ATOM 656 C C . ASP B 1 15 ? -2.852 12.867 13.203 1 88.69 15 ASP B C 1
ATOM 658 O O . ASP B 1 15 ? -2.533 12.281 14.242 1 88.69 15 ASP B O 1
ATOM 662 N N . GLY B 1 16 ? -1.953 13.023 12.234 1 89.38 16 GLY B N 1
ATOM 663 C CA . GLY B 1 16 ? -0.673 12.328 12.219 1 89.38 16 GLY B CA 1
ATOM 664 C C . GLY B 1 16 ? -0.737 10.969 11.555 1 89.38 16 GLY B C 1
ATOM 665 O O . GLY B 1 16 ? 0.204 10.18 11.656 1 89.38 16 GLY B O 1
ATOM 666 N N . ASP B 1 17 ? -1.898 10.703 11.078 1 94.75 17 ASP B N 1
ATOM 667 C CA . ASP B 1 17 ? -2.098 9.477 10.312 1 94.75 17 ASP B CA 1
ATOM 668 C C . ASP B 1 17 ? -2.086 9.75 8.812 1 94.75 17 ASP B C 1
ATOM 670 O O . ASP B 1 17 ? -1.826 10.883 8.383 1 94.75 17 ASP B O 1
ATOM 674 N N . TYR B 1 18 ? -2.213 8.688 8.039 1 95.31 18 TYR B N 1
ATOM 675 C CA . TYR B 1 18 ? -2.238 8.789 6.586 1 95.31 18 TYR B CA 1
ATOM 676 C C . TYR B 1 18 ? -3.492 8.141 6.016 1 95.31 18 TYR B C 1
ATOM 678 O O . TYR B 1 18 ? -3.924 7.09 6.492 1 95.31 18 TYR B O 1
ATOM 686 N N . THR B 1 19 ? -4.09 8.789 5.098 1 96.5 19 THR B N 1
ATOM 687 C CA . THR B 1 19 ? -5.266 8.258 4.422 1 96.5 19 THR B CA 1
ATOM 688 C C . THR B 1 19 ? -4.895 7.676 3.061 1 96.5 19 THR B C 1
ATOM 690 O O . THR B 1 19 ? -4.426 8.398 2.18 1 96.5 19 THR B O 1
ATOM 693 N N . LEU B 1 20 ? -5.078 6.383 2.932 1 97.06 20 LEU B N 1
ATOM 694 C CA . LEU B 1 20 ? -4.848 5.699 1.664 1 97.06 20 LEU B CA 1
ATOM 695 C C . LEU B 1 20 ? -6.105 5.703 0.805 1 97.06 20 LEU B C 1
ATOM 697 O O . LEU B 1 20 ? -7.184 5.332 1.275 1 97.06 20 LEU B O 1
ATOM 701 N N . HIS B 1 21 ? -6.008 6.117 -0.395 1 96.94 21 HIS B N 1
ATOM 702 C CA . HIS B 1 21 ? -7.098 6.105 -1.363 1 96.94 21 HIS B CA 1
ATOM 703 C C . HIS B 1 21 ? -6.863 5.055 -2.445 1 96.94 21 HIS B C 1
ATOM 705 O O . HIS B 1 21 ? -5.953 5.195 -3.266 1 96.94 21 HIS B O 1
ATOM 711 N N . LEU B 1 22 ? -7.641 4.074 -2.346 1 96.75 22 LEU B N 1
ATOM 712 C CA . LEU B 1 22 ? -7.566 3.023 -3.357 1 96.75 22 LEU B CA 1
ATOM 713 C C . LEU B 1 22 ? -8.781 3.068 -4.277 1 96.75 22 LEU B C 1
ATOM 715 O O . LEU B 1 22 ? -9.922 2.996 -3.812 1 96.75 22 LEU B O 1
ATOM 719 N N . GLU B 1 23 ? -8.531 3.295 -5.535 1 96.62 23 GLU B N 1
ATOM 720 C CA . GLU B 1 23 ? -9.617 3.264 -6.508 1 96.62 23 GLU B CA 1
ATOM 721 C C . GLU B 1 23 ? -9.594 1.973 -7.32 1 96.62 23 GLU B C 1
ATOM 723 O O . GLU B 1 23 ? -8.539 1.563 -7.816 1 96.62 23 GLU B O 1
ATOM 728 N N . ASP B 1 24 ? -10.734 1.332 -7.434 1 96.31 24 ASP B N 1
ATOM 729 C CA . ASP B 1 24 ? -10.828 0.097 -8.211 1 96.31 24 ASP B CA 1
ATOM 730 C C . ASP B 1 24 ? -11.203 0.386 -9.664 1 96.31 24 ASP B C 1
ATOM 732 O O . ASP B 1 24 ? -11.5 1.528 -10.016 1 96.31 24 ASP B O 1
ATOM 736 N N . ASP B 1 25 ? -11.164 -0.672 -10.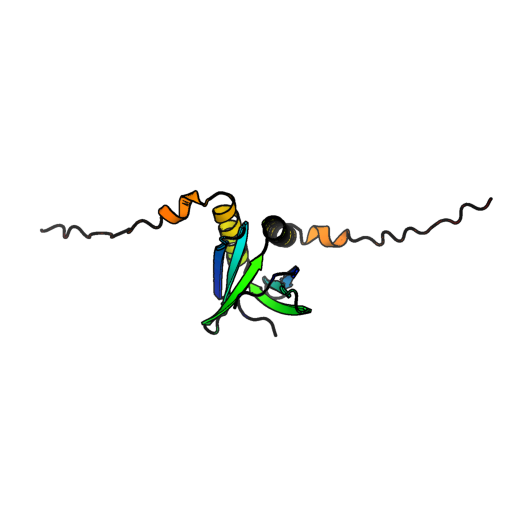445 1 94.31 25 ASP B N 1
ATOM 737 C CA . ASP B 1 25 ? -11.422 -0.542 -11.875 1 94.31 25 ASP B CA 1
ATOM 738 C C . ASP B 1 25 ? -12.883 -0.16 -12.133 1 94.31 25 ASP B C 1
ATOM 740 O O . ASP B 1 25 ? -13.227 0.301 -13.227 1 94.31 25 ASP B O 1
ATOM 744 N N . ASP B 1 26 ? -13.773 -0.248 -11.023 1 94.94 26 ASP B N 1
ATOM 745 C CA . ASP B 1 26 ? -15.18 0.117 -11.125 1 94.94 26 ASP B CA 1
ATOM 746 C C . ASP B 1 26 ? -15.391 1.604 -10.844 1 94.94 26 ASP B C 1
ATOM 748 O O . ASP B 1 26 ? -16.438 2.16 -11.148 1 94.94 26 ASP B O 1
ATOM 752 N N . GLY B 1 27 ? -14.352 2.254 -10.438 1 94.5 27 GLY B N 1
ATOM 753 C CA . GLY B 1 27 ? -14.406 3.67 -10.109 1 94.5 27 GLY B CA 1
ATOM 754 C C . GLY B 1 27 ? -14.789 3.934 -8.664 1 94.5 27 GLY B C 1
ATOM 755 O O . GLY B 1 27 ? -15.156 5.055 -8.312 1 94.5 27 GLY B O 1
ATOM 756 N N . GLU B 1 28 ? -14.891 2.855 -7.957 1 94.94 28 GLU B N 1
ATOM 757 C CA . GLU B 1 28 ? -15.164 3.004 -6.531 1 94.94 28 GLU B CA 1
ATOM 758 C C . GLU B 1 28 ? -13.898 3.344 -5.754 1 94.94 28 GLU B C 1
ATOM 760 O O . GLU B 1 28 ? -12.852 2.727 -5.961 1 94.94 28 GLU B O 1
ATOM 765 N N . THR B 1 29 ? -13.891 4.359 -5.016 1 95.81 29 THR B N 1
ATOM 766 C CA . THR B 1 29 ? -12.742 4.805 -4.227 1 95.81 29 THR B CA 1
ATOM 767 C C . THR B 1 29 ? -12.898 4.383 -2.768 1 95.81 29 THR B C 1
ATOM 769 O O . THR B 1 29 ? -13.898 4.695 -2.127 1 95.81 29 THR B O 1
ATOM 772 N N . LEU B 1 30 ? -11.898 3.641 -2.295 1 94.94 30 LEU B N 1
ATOM 773 C CA . LEU B 1 30 ? -11.867 3.221 -0.899 1 94.94 30 LEU B CA 1
ATOM 774 C C . LEU B 1 30 ? -10.805 3.986 -0.122 1 94.94 30 LEU B C 1
ATOM 776 O O . LEU B 1 30 ? -9.703 4.223 -0.632 1 94.94 30 LEU B O 1
ATOM 780 N N . GLU B 1 31 ? -11.172 4.344 1.041 1 96.69 31 GLU B N 1
ATOM 781 C CA . GLU B 1 31 ? -10.25 5.098 1.887 1 96.69 31 GLU B CA 1
ATOM 782 C C . GLU B 1 31 ? -9.891 4.316 3.145 1 96.69 31 GLU B C 1
ATOM 784 O O . GLU B 1 31 ? -10.766 3.77 3.816 1 96.69 31 GLU B O 1
ATOM 789 N N . PHE B 1 32 ? -8.602 4.238 3.439 1 95.94 32 PHE B N 1
ATOM 790 C CA . PHE B 1 32 ? -8.094 3.582 4.637 1 95.94 32 PHE B CA 1
ATOM 791 C C . PHE B 1 32 ? -7.172 4.512 5.414 1 95.94 32 PHE B C 1
ATOM 793 O O . PHE B 1 32 ? -6.375 5.242 4.824 1 95.94 32 PHE B O 1
ATOM 800 N N . THR B 1 33 ? -7.355 4.543 6.656 1 97 33 THR B N 1
ATOM 801 C CA . THR B 1 33 ? -6.441 5.289 7.516 1 97 33 THR B CA 1
ATOM 802 C C . THR B 1 33 ? -5.336 4.387 8.047 1 97 33 THR B C 1
ATOM 804 O O . THR B 1 33 ? -5.605 3.287 8.539 1 97 33 THR B O 1
ATOM 807 N N . ALA B 1 34 ? -4.16 4.797 7.895 1 95.81 34 ALA B N 1
ATOM 808 C CA . ALA B 1 34 ? -2.992 4.043 8.352 1 95.81 34 ALA B CA 1
ATOM 809 C C . ALA B 1 34 ? -2.008 4.949 9.086 1 95.81 34 ALA B C 1
ATOM 811 O O . ALA B 1 34 ? -1.895 6.137 8.773 1 95.81 34 ALA B O 1
ATOM 812 N N . SER B 1 35 ? -1.356 4.426 10.031 1 94.88 35 SER B N 1
ATOM 813 C CA . SER B 1 35 ? -0.321 5.164 10.75 1 94.88 35 SER B CA 1
ATOM 814 C C . SER B 1 35 ? 1.028 5.043 10.047 1 94.88 35 SER B C 1
ATOM 816 O O . SER B 1 35 ? 1.18 4.25 9.117 1 94.88 35 SER B O 1
ATOM 818 N N . PHE B 1 36 ? 2.006 5.805 10.578 1 93.25 36 PHE B N 1
ATOM 819 C CA . PHE B 1 36 ? 3.352 5.797 10.016 1 93.25 36 PHE B CA 1
ATOM 820 C C . PHE B 1 36 ? 3.943 4.391 10.055 1 93.25 36 PHE B C 1
ATOM 822 O O . PHE B 1 36 ? 4.555 3.945 9.078 1 93.25 36 PHE B O 1
ATOM 829 N N . GLU B 1 37 ? 3.686 3.729 11.164 1 94.19 37 GLU B N 1
ATOM 830 C CA . GLU B 1 37 ? 4.211 2.377 11.336 1 94.19 37 GLU B CA 1
ATOM 831 C C . GLU B 1 37 ? 3.574 1.41 10.336 1 94.19 37 GLU B C 1
ATOM 833 O O . GLU B 1 37 ? 4.242 0.512 9.82 1 94.19 37 GLU B O 1
ATOM 838 N N . GLN B 1 38 ? 2.25 1.668 10.102 1 96 38 GLN B N 1
ATOM 839 C CA . GLN B 1 38 ? 1.524 0.802 9.18 1 96 38 GLN B CA 1
ATOM 840 C C . GLN B 1 38 ? 2.018 0.987 7.75 1 96 38 GLN B C 1
ATOM 842 O O . GLN B 1 38 ? 2.104 0.022 6.984 1 96 38 GLN B O 1
ATOM 847 N N . LEU B 1 39 ? 2.342 2.178 7.367 1 95.81 39 LEU B N 1
ATOM 848 C CA . LEU B 1 39 ? 2.893 2.477 6.047 1 95.81 39 LEU B CA 1
ATOM 849 C C . LEU B 1 39 ? 4.215 1.744 5.832 1 95.81 39 LEU B C 1
ATOM 851 O O . LEU B 1 39 ? 4.445 1.174 4.766 1 95.81 39 LEU B O 1
ATOM 855 N N . ASP B 1 40 ? 5.051 1.784 6.883 1 94.38 40 ASP B N 1
ATOM 856 C CA . ASP B 1 40 ? 6.32 1.066 6.848 1 94.38 40 ASP B CA 1
ATOM 857 C C . ASP B 1 40 ? 6.102 -0.423 6.59 1 94.38 40 ASP B C 1
ATOM 859 O O . ASP B 1 40 ? 6.832 -1.036 5.805 1 94.38 40 ASP B O 1
ATOM 863 N N . LEU B 1 41 ? 5.062 -0.964 7.219 1 93.12 41 LEU B N 1
ATOM 864 C CA . LEU B 1 41 ? 4.73 -2.377 7.074 1 93.12 41 LEU B CA 1
ATOM 865 C C . LEU B 1 41 ? 4.277 -2.688 5.652 1 93.12 41 LEU B C 1
ATOM 867 O O . LEU B 1 41 ? 4.613 -3.742 5.105 1 93.12 41 LEU B O 1
ATOM 871 N N . ILE B 1 42 ? 3.561 -1.769 5.047 1 95.94 42 ILE B N 1
ATOM 872 C CA . ILE B 1 42 ? 3.08 -1.943 3.68 1 95.94 42 ILE B CA 1
ATOM 873 C C . ILE B 1 42 ? 4.266 -1.977 2.717 1 95.94 42 ILE B C 1
ATOM 875 O O . ILE B 1 42 ? 4.375 -2.881 1.885 1 95.94 42 ILE B O 1
ATOM 879 N N . VAL B 1 43 ? 5.141 -1.052 2.842 1 95 43 VAL B N 1
ATOM 880 C CA . VAL B 1 43 ? 6.328 -0.963 1.999 1 95 43 VAL B CA 1
ATOM 881 C C . VAL B 1 43 ? 7.156 -2.238 2.135 1 95 43 VAL B C 1
ATOM 883 O O . VAL B 1 43 ? 7.574 -2.824 1.135 1 95 43 VAL B O 1
ATOM 886 N N . GLU B 1 44 ? 7.438 -2.592 3.408 1 93.88 44 GLU B N 1
ATOM 887 C CA . GLU B 1 44 ? 8.219 -3.793 3.674 1 93.88 44 GLU B CA 1
ATOM 888 C C . GLU B 1 44 ? 7.574 -5.023 3.047 1 93.88 44 GLU B C 1
ATOM 890 O O . GLU B 1 44 ? 8.25 -5.828 2.402 1 93.88 44 GLU B O 1
ATOM 895 N N . ALA B 1 45 ? 6.238 -5.172 3.193 1 93.19 45 ALA B N 1
ATOM 896 C CA . ALA B 1 45 ? 5.492 -6.312 2.662 1 93.19 45 ALA B CA 1
ATOM 897 C C . ALA B 1 45 ? 5.605 -6.379 1.142 1 93.19 45 ALA B C 1
ATOM 899 O O . ALA B 1 45 ? 5.793 -7.457 0.574 1 93.19 45 ALA B O 1
ATOM 900 N N . ILE B 1 46 ? 5.473 -5.23 0.487 1 94.81 46 ILE B N 1
ATOM 901 C CA . ILE B 1 46 ? 5.551 -5.156 -0.968 1 94.81 46 ILE B CA 1
ATOM 902 C C . ILE B 1 46 ? 6.961 -5.523 -1.427 1 94.81 46 ILE B C 1
ATOM 904 O O . ILE B 1 46 ? 7.133 -6.316 -2.357 1 94.81 46 ILE B O 1
ATOM 908 N N . GLU B 1 47 ? 7.938 -4.992 -0.796 1 92.44 47 GLU B N 1
ATOM 909 C CA . GLU B 1 47 ? 9.328 -5.266 -1.138 1 92.44 47 GLU B CA 1
ATOM 910 C C . GLU B 1 47 ? 9.664 -6.742 -0.964 1 92.44 47 GLU B C 1
ATOM 912 O O . GLU B 1 47 ? 10.391 -7.32 -1.775 1 92.44 47 GLU B O 1
ATOM 917 N N . ASP B 1 48 ? 9.203 -7.309 0.154 1 90.94 48 ASP B N 1
ATOM 918 C CA . ASP B 1 48 ? 9.445 -8.719 0.437 1 90.94 48 ASP B CA 1
ATOM 919 C C . ASP B 1 48 ? 8.891 -9.609 -0.675 1 90.94 48 ASP B C 1
ATOM 921 O O . ASP B 1 48 ? 9.523 -10.586 -1.074 1 90.94 48 ASP B O 1
ATOM 925 N N . VAL B 1 49 ? 7.75 -9.273 -1.126 1 88.12 49 VAL B N 1
ATOM 926 C CA . VAL B 1 49 ? 7.082 -10.086 -2.135 1 88.12 49 VAL B CA 1
ATOM 927 C C . VAL B 1 49 ? 7.77 -9.898 -3.486 1 88.12 49 VAL B C 1
ATOM 929 O O . VAL B 1 49 ? 7.84 -10.836 -4.285 1 88.12 49 VAL B O 1
ATOM 932 N N . ILE B 1 50 ? 8.109 -8.656 -3.773 1 84.38 50 ILE B N 1
ATOM 933 C CA . ILE B 1 50 ? 8.797 -8.367 -5.027 1 84.38 50 ILE B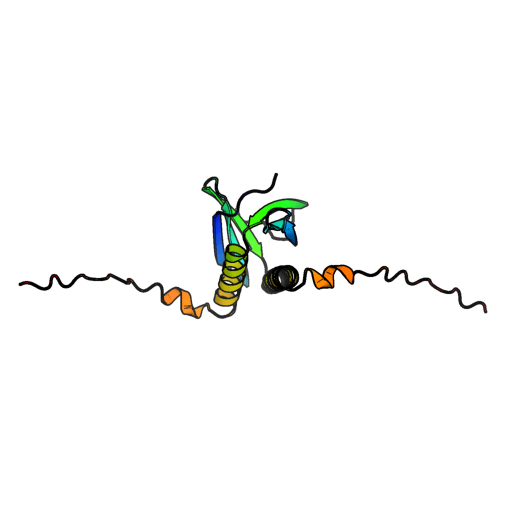 CA 1
ATOM 934 C C . ILE B 1 50 ? 10.133 -9.109 -5.07 1 84.38 50 ILE B C 1
ATOM 936 O O . ILE B 1 50 ? 10.508 -9.656 -6.109 1 84.38 50 ILE B O 1
ATOM 940 N N . GLU B 1 51 ? 10.852 -8.938 -3.914 1 77.56 51 GLU B N 1
ATOM 941 C CA . GLU B 1 51 ? 12.156 -9.586 -3.824 1 77.56 51 GLU B CA 1
ATOM 942 C C . GLU B 1 51 ? 12.016 -11.047 -3.404 1 77.56 51 GLU B C 1
ATOM 944 O O . GLU B 1 51 ? 12.891 -11.867 -3.699 1 77.56 51 GLU B O 1
ATOM 949 N N . GLY B 1 52 ? 11.234 -11.062 -2.205 1 68.31 52 GLY B N 1
ATOM 950 C CA . GLY B 1 52 ? 11.195 -12.281 -1.413 1 68.31 52 GLY B CA 1
ATOM 951 C C . GLY B 1 52 ? 10.305 -13.359 -2.008 1 68.31 52 GLY B C 1
ATOM 952 O O . GLY B 1 52 ? 10.102 -14.406 -1.399 1 68.31 52 GLY B O 1
ATOM 953 N N . ASP B 1 53 ? 9.789 -13.422 -3.104 1 56.06 53 ASP B N 1
ATOM 954 C CA . ASP B 1 53 ? 9.336 -14.812 -3.17 1 56.06 53 ASP B CA 1
ATOM 955 C C . ASP B 1 53 ? 10.172 -15.711 -2.264 1 56.06 53 ASP B C 1
ATOM 957 O O . ASP B 1 53 ? 9.836 -16.875 -2.051 1 56.06 53 ASP B O 1
ATOM 961 N N . GLU B 1 54 ? 11.234 -15.047 -1.651 1 47.34 54 GLU B N 1
ATOM 962 C CA . GLU B 1 54 ? 12.094 -16.031 -1.001 1 47.34 54 GLU B CA 1
ATOM 963 C C . GLU B 1 54 ? 11.656 -16.281 0.438 1 47.34 54 GLU B C 1
ATOM 965 O O . GLU B 1 54 ? 11.75 -17.406 0.93 1 47.34 54 GLU B O 1
ATOM 970 N N . GLU B 1 55 ? 11.438 -15.164 1.319 1 49.16 55 GLU B N 1
ATOM 971 C CA . GLU B 1 55 ? 11.57 -15.438 2.748 1 49.16 55 GLU B CA 1
ATOM 972 C C . GLU B 1 55 ? 10.266 -15.969 3.326 1 49.16 55 GLU B C 1
ATOM 974 O O . GLU B 1 55 ? 10.195 -16.312 4.512 1 49.16 55 GLU B O 1
ATOM 979 N N . ASP B 1 56 ? 9.102 -15.711 2.854 1 46.38 56 ASP B N 1
ATOM 980 C CA . ASP B 1 56 ? 8.031 -16.281 3.662 1 46.38 56 ASP B CA 1
ATOM 981 C C . ASP B 1 56 ? 8.359 -17.719 4.07 1 46.38 56 ASP B C 1
ATOM 983 O O . ASP B 1 56 ? 7.605 -18.344 4.82 1 46.38 56 ASP B O 1
ATOM 987 N N . ALA B 1 57 ? 9.414 -18.344 3.436 1 37.41 57 ALA B N 1
ATOM 988 C CA . ALA B 1 57 ? 9.633 -19.719 3.895 1 37.41 57 ALA B CA 1
ATOM 989 C C . ALA B 1 57 ? 10.117 -19.75 5.34 1 37.41 57 ALA B C 1
ATOM 991 O O . ALA B 1 57 ? 10.43 -20.812 5.879 1 37.41 57 ALA B O 1
ATOM 992 N N . LEU B 1 58 ? 10.508 -18.484 5.797 1 38 58 LEU B N 1
ATOM 993 C CA . LEU B 1 58 ? 11.172 -18.703 7.078 1 38 58 LEU B CA 1
ATOM 994 C C . LEU B 1 58 ? 10.148 -18.906 8.195 1 38 58 LEU B C 1
ATOM 996 O O . LEU B 1 58 ? 10.492 -18.812 9.375 1 38 58 LEU B O 1
ATOM 1000 N N . ALA B 1 59 ? 8.945 -18.531 7.945 1 41.28 59 ALA B N 1
ATOM 1001 C CA . ALA B 1 59 ? 8.117 -18.797 9.117 1 41.28 59 ALA B CA 1
ATOM 1002 C C . ALA B 1 59 ? 8.32 -20.234 9.609 1 41.28 59 ALA B C 1
ATOM 1004 O O . ALA B 1 59 ? 7.668 -21.156 9.117 1 41.28 59 ALA B O 1
ATOM 1005 N N . GLY B 1 60 ? 9.508 -20.688 9.5 1 36.16 60 GLY B N 1
ATOM 1006 C CA . GLY B 1 60 ? 9.781 -22 10.047 1 36.16 60 GLY B CA 1
ATOM 1007 C C . GLY B 1 60 ? 9.18 -22.219 11.43 1 36.16 60 GLY B C 1
ATOM 1008 O O . GLY B 1 60 ? 8.898 -21.25 12.141 1 36.16 60 GLY B O 1
ATOM 1009 N N . ASP B 1 61 ? 8.523 -23.344 11.555 1 39 61 ASP B N 1
ATOM 1010 C CA . ASP B 1 61 ? 8.031 -24.109 12.703 1 39 61 ASP B CA 1
ATOM 1011 C C . ASP B 1 61 ? 8.938 -23.922 13.914 1 39 61 ASP B C 1
ATOM 1013 O O . ASP B 1 61 ? 10.07 -24.406 13.93 1 39 61 ASP B O 1
ATOM 1017 N N . ASP B 1 62 ? 9.148 -22.562 14.234 1 42.56 62 ASP B N 1
ATOM 1018 C CA . ASP B 1 62 ? 9.773 -22.625 15.555 1 42.56 62 ASP B CA 1
ATOM 1019 C C . ASP B 1 62 ? 9.078 -23.641 16.453 1 42.56 62 ASP B C 1
ATOM 1021 O O . ASP B 1 62 ? 8 -23.375 16.984 1 42.56 62 ASP B O 1
ATOM 1025 N N . ASP B 1 63 ? 8.711 -24.859 15.875 1 39.03 63 ASP B N 1
ATOM 1026 C CA . ASP B 1 63 ? 8.344 -25.859 16.859 1 39.03 63 ASP B CA 1
ATOM 1027 C C . ASP B 1 63 ? 9.383 -25.953 17.984 1 39.03 63 ASP B C 1
ATOM 1029 O O . ASP B 1 63 ? 10.531 -26.328 17.734 1 39.03 63 ASP B O 1
ATOM 1033 N N . ASP B 1 64 ? 9.469 -24.891 18.797 1 43.59 64 ASP B N 1
ATOM 1034 C CA . ASP B 1 64 ? 10.094 -25.094 20.094 1 43.59 64 ASP B CA 1
ATOM 1035 C C . ASP B 1 64 ? 9.859 -26.5 20.609 1 43.59 64 ASP B C 1
ATOM 1037 O O . ASP B 1 64 ? 8.734 -26.859 21 1 43.59 64 ASP B O 1
ATOM 1041 N N . ASP B 1 65 ? 10.289 -27.609 19.844 1 40.31 65 ASP B N 1
ATOM 1042 C CA . ASP B 1 65 ? 10.328 -28.891 20.531 1 40.31 65 ASP B CA 1
ATOM 1043 C C . ASP B 1 65 ? 10.992 -28.781 21.891 1 40.31 65 ASP B C 1
ATOM 1045 O O . ASP B 1 65 ? 12.172 -28.406 21.984 1 40.31 65 ASP B O 1
ATOM 1049 N N . ALA B 1 66 ? 10.367 -28.359 22.922 1 44.62 66 ALA B N 1
ATOM 1050 C CA . ALA B 1 66 ? 10.648 -28.406 24.359 1 44.62 66 ALA B CA 1
ATOM 1051 C C . ALA B 1 66 ? 11.25 -29.734 24.766 1 44.62 66 ALA B C 1
ATOM 1053 O O . ALA B 1 66 ? 10.594 -30.781 24.672 1 44.62 66 ALA B O 1
ATOM 1054 N N . GLU B 1 67 ? 12.461 -30.047 24.266 1 47.41 67 GLU B N 1
ATOM 1055 C CA . GLU B 1 67 ? 13.062 -31.203 24.922 1 47.41 67 GLU B CA 1
ATOM 1056 C C . GLU B 1 67 ? 12.953 -31.109 26.438 1 47.41 67 GLU B C 1
ATOM 1058 O O . GLU B 1 67 ? 13.281 -30.078 27.031 1 47.41 67 GLU B O 1
ATOM 1063 N N . PRO B 1 68 ? 11.938 -31.688 27 1 50.53 68 PRO B N 1
ATOM 1064 C CA . PRO B 1 68 ? 11.812 -31.875 28.453 1 50.53 68 PRO B CA 1
ATOM 1065 C C . PRO B 1 68 ? 13.133 -32.281 29.109 1 50.53 68 PRO B C 1
ATOM 1067 O O . PRO B 1 68 ? 13.828 -33.188 28.625 1 50.53 68 PRO B O 1
ATOM 1070 N N . GLU B 1 69 ? 14.047 -31.312 29.312 1 48.94 69 GLU B N 1
ATOM 1071 C CA . GLU B 1 69 ? 15.211 -31.672 30.125 1 48.94 69 GLU B CA 1
ATOM 1072 C C . GLU B 1 69 ? 14.812 -32.531 31.328 1 48.94 69 GLU B C 1
ATOM 1074 O O . GLU B 1 69 ? 13.812 -32.25 31.984 1 48.94 69 GLU B O 1
ATOM 1079 N N . ASP B 1 70 ? 14.812 -33.812 31.25 1 50.53 70 ASP B N 1
ATOM 1080 C CA . ASP B 1 70 ? 14.773 -34.719 32.406 1 50.53 70 ASP B CA 1
ATOM 1081 C C . ASP B 1 70 ? 15.617 -34.156 33.562 1 50.53 70 ASP B C 1
ATOM 1083 O O . ASP B 1 70 ? 16.734 -33.656 33.344 1 50.53 70 ASP B O 1
ATOM 1087 N N . ASP B 1 71 ? 15.039 -33.844 34.781 1 40.5 71 ASP B N 1
ATOM 1088 C CA . ASP B 1 71 ? 15.805 -33.812 36 1 40.5 71 ASP B CA 1
ATOM 1089 C C . ASP B 1 71 ? 16.719 -35.031 36.125 1 40.5 71 ASP B C 1
ATOM 1091 O O . ASP B 1 71 ? 16.344 -36.156 35.719 1 40.5 71 ASP B O 1
#

Nearest PDB structures (foldseek):
  2w9j-assembly1_A  TM=6.947E-01  e=1.036E+00  Schizosaccharomyces pombe
  1gut-assembly1_C  TM=6.528E-01  e=6.318E-01  Clostridium pasteurianum
  3to1-assembly1_A  TM=7.555E-01  e=2.960E+00  Saccharomyces cerevisiae S288C
  3gyp-assembly1_A  TM=6.478E-01  e=1.698E+00  Saccharomyces cerevisiae
  3tvv-assembly1_A  TM=7.338E-01  e=5.839E+00  Saccharomyces cerevisiae S288C

pLDDT: mean 79.89, std 22.36, range [35.94, 97.12]

Organism: NCBI:txid68569

Sequence (142 aa):
MARTLAQFSITPDSDGDYTLHLEDDDGETLEFTASFEQLDLIVEAIEDVIEGDEEDALAGDDDDDAEPEDDMARTLAQFSITPDSDGDYTLHLEDDDGETLEFTASFEQLDLIVEAIEDVIEGDEEDALAGDDDDDAEPEDD

InterPro domains:
  IPR036913 YegP-like superfamily [SSF160113] (6-56)

Foldseek 3Di:
DDFAFPDWDKDQDPVQWIWIWTAGPVRDIDIDIGHPVRVVVVVVVVVCVVPPVPPVVPVPCVVVPPPPPDD/DDFAFPDWDKDQDPVQWIWIWTAGPVRDIDIDIGHPVRVVVVVVVVVCVVVPVPPVVPVPCVVVPPPVPDD